Protein AF-A0A1G3ZEF4-F1 (afdb_monomer)

Secondary structure (DSSP, 8-state):
---S---GGGSPPSEEETTEEEEEE-TTT-TT-TT--EEEEEE-TT--PPP---SS---EEEEEEEEEEEEEEETTEEEEEEEEE---S---TTS---PPPEEEEEE-

pLDDT: mean 79.95, std 19.03, range [35.88, 97.38]

Solvent-accessible surface area (backbone atoms only — not comparable to full-atom values): 6881 Å² total; per-residue (Å²): 129,84,76,94,73,76,67,63,92,78,50,83,54,83,40,78,54,100,54,30,38,37,22,75,44,32,44,90,84,37,72,85,32,74,93,34,39,42,35,41,37,37,40,38,82,97,54,81,80,81,90,81,85,63,97,86,51,69,78,48,79,42,73,75,34,27,57,49,80,47,72,48,82,49,94,98,44,80,48,74,47,77,49,77,39,84,72,86,70,74,86,57,95,84,58,76,87,72,82,59,58,26,30,34,38,37,41,57

Nearest PDB structures (foldseek):
  4met-assembly1_A  TM=7.094E-01  e=4.494E-03  Bacillus subtilis subsp. subtilis str. 168
  9gof-assembly1_C  TM=7.543E-01  e=6.906E-03  Synechocystis
  2uyb-assembly1_A  TM=7.014E-01  e=6.203E-03  Bacillus subtilis
  2uy9-assembly1_A  TM=7.306E-01  e=5.878E-03  Bacillus subtilis
  3s0m-assembly1_A  TM=6.473E-01  e=6.203E-03  Bacillus subtilis

Structure (mmCIF, N/CA/C/O backbone):
data_AF-A0A1G3ZEF4-F1
#
_entry.id   AF-A0A1G3ZEF4-F1
#
loop_
_atom_site.group_PDB
_atom_site.id
_atom_site.type_symbol
_atom_site.label_atom_id
_atom_site.label_alt_id
_atom_site.label_comp_id
_atom_site.label_asym_id
_atom_site.label_entity_id
_atom_site.label_seq_id
_atom_site.pdbx_PDB_ins_code
_atom_site.Cartn_x
_atom_site.Cartn_y
_atom_site.Cartn_z
_atom_site.occupancy
_atom_site.B_iso_or_equiv
_atom_site.auth_seq_id
_atom_site.auth_comp_id
_atom_site.auth_asym_id
_atom_site.auth_atom_id
_atom_site.pdbx_PDB_model_num
ATOM 1 N N . MET A 1 1 ? 19.051 -19.864 -7.228 1.00 54.38 1 MET A N 1
ATOM 2 C CA . MET A 1 1 ? 17.613 -19.637 -7.498 1.00 54.38 1 MET A CA 1
ATOM 3 C C . MET A 1 1 ? 17.199 -18.369 -6.763 1.00 54.38 1 MET A C 1
ATOM 5 O O . MET A 1 1 ? 17.608 -18.245 -5.612 1.00 54.38 1 MET A O 1
ATOM 9 N N . PRO A 1 2 ? 16.468 -17.419 -7.376 1.00 66.06 2 PRO A N 1
ATOM 10 C CA . PRO A 1 2 ? 15.883 -16.307 -6.628 1.00 66.06 2 PRO A CA 1
ATOM 11 C C . PRO A 1 2 ? 15.020 -16.871 -5.493 1.00 66.06 2 PRO A C 1
ATOM 13 O O . PRO A 1 2 ? 14.303 -17.848 -5.712 1.00 66.06 2 PRO A O 1
ATOM 16 N N . SER A 1 3 ? 15.112 -16.303 -4.287 1.00 76.94 3 SER A N 1
ATOM 17 C CA . SER A 1 3 ? 14.205 -16.688 -3.199 1.00 76.94 3 SER A CA 1
ATOM 18 C C . SER A 1 3 ? 12.763 -16.480 -3.663 1.00 76.94 3 SER A C 1
ATOM 20 O O . SER A 1 3 ? 12.487 -15.483 -4.317 1.00 76.94 3 SER A O 1
ATOM 22 N N . HIS A 1 4 ? 11.849 -17.395 -3.343 1.00 88.31 4 HIS A N 1
ATOM 23 C CA . HIS A 1 4 ? 10.415 -17.237 -3.625 1.00 88.31 4 HIS A CA 1
ATOM 24 C C . HIS A 1 4 ? 9.673 -16.517 -2.487 1.00 88.31 4 HIS A C 1
ATOM 26 O O . HIS A 1 4 ? 8.479 -16.258 -2.595 1.00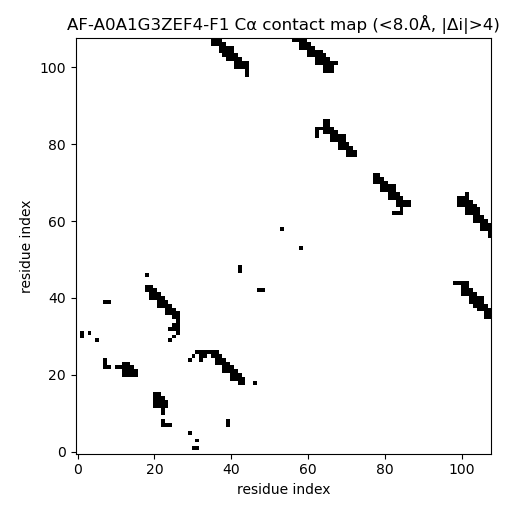 88.31 4 HIS A O 1
ATOM 32 N N . ALA A 1 5 ? 10.381 -16.181 -1.405 1.00 91.31 5 ALA A N 1
ATOM 33 C CA . ALA A 1 5 ? 9.837 -15.508 -0.238 1.00 91.31 5 ALA A CA 1
ATOM 34 C C . ALA A 1 5 ? 10.743 -14.353 0.204 1.00 91.31 5 ALA A C 1
ATOM 36 O O . ALA A 1 5 ? 11.973 -14.476 0.217 1.00 91.31 5 ALA A O 1
ATOM 37 N N . ILE A 1 6 ? 10.117 -13.250 0.613 1.00 91.69 6 ILE A N 1
ATOM 38 C CA . ILE A 1 6 ? 10.764 -12.139 1.314 1.00 91.69 6 ILE A CA 1
ATOM 39 C C . ILE A 1 6 ? 9.942 -11.774 2.552 1.00 91.69 6 ILE A C 1
ATOM 41 O O . ILE A 1 6 ? 8.709 -11.784 2.496 1.00 91.69 6 ILE A O 1
ATOM 45 N N . PRO A 1 7 ? 10.584 -11.438 3.679 1.00 92.06 7 PRO A N 1
ATOM 46 C CA . PRO A 1 7 ? 9.878 -11.082 4.899 1.00 92.06 7 PRO A CA 1
ATOM 47 C C . PRO A 1 7 ? 9.452 -9.605 4.861 1.00 92.06 7 PRO A C 1
ATOM 49 O O . PRO A 1 7 ? 9.931 -8.810 5.663 1.00 92.06 7 PRO A O 1
ATOM 52 N N . LEU A 1 8 ? 8.558 -9.228 3.936 1.00 92.81 8 LEU A N 1
ATOM 53 C CA . LEU A 1 8 ? 8.224 -7.824 3.641 1.00 92.81 8 LEU A CA 1
ATOM 54 C C . LEU A 1 8 ? 7.850 -7.006 4.890 1.00 92.81 8 LEU A C 1
ATOM 56 O O . LEU A 1 8 ? 8.339 -5.897 5.058 1.00 92.81 8 LEU A O 1
ATOM 60 N N . GLY A 1 9 ? 7.057 -7.573 5.804 1.00 90.06 9 GLY A N 1
ATOM 61 C CA . GLY A 1 9 ? 6.663 -6.890 7.044 1.00 90.06 9 GLY A CA 1
ATOM 62 C C . GLY A 1 9 ? 7.716 -6.851 8.155 1.00 90.06 9 GLY A C 1
ATOM 63 O O . GLY A 1 9 ? 7.450 -6.290 9.211 1.00 90.06 9 GLY A O 1
ATOM 64 N N . LYS A 1 10 ? 8.889 -7.459 7.944 1.00 92.25 10 LYS A N 1
ATOM 65 C CA . LYS A 1 10 ? 10.050 -7.385 8.849 1.00 92.25 10 LYS A CA 1
ATOM 66 C C . LYS A 1 10 ? 11.224 -6.623 8.230 1.00 92.25 10 LYS A C 1
ATOM 68 O O . LYS A 1 10 ? 12.271 -6.523 8.857 1.00 92.25 10 LYS A O 1
ATOM 73 N N . MET A 1 11 ? 11.089 -6.166 6.987 1.00 94.56 11 MET A N 1
ATOM 74 C CA . MET A 1 11 ? 12.094 -5.324 6.351 1.00 94.56 11 MET A CA 1
ATOM 75 C C . MET A 1 11 ? 12.025 -3.915 6.935 1.00 94.56 11 MET A C 1
ATOM 77 O O . MET A 1 11 ? 10.940 -3.434 7.269 1.00 94.56 11 MET A O 1
ATOM 81 N N . GLU A 1 12 ? 13.174 -3.245 6.989 1.00 95.69 12 GLU A N 1
ATOM 82 C CA . GLU A 1 12 ? 13.226 -1.824 7.323 1.00 95.69 12 GLU A CA 1
ATOM 83 C C . GLU A 1 12 ? 12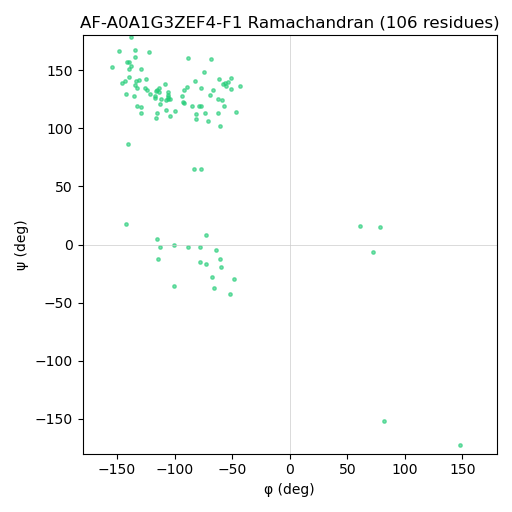.381 -1.021 6.320 1.00 95.69 12 GLU A C 1
ATOM 85 O O . GLU A 1 12 ? 12.593 -1.149 5.104 1.00 95.69 12 GLU A O 1
ATOM 90 N N . PRO A 1 13 ? 11.406 -0.219 6.785 1.00 96.75 13 PRO A N 1
ATOM 91 C CA . PRO A 1 13 ? 10.570 0.560 5.891 1.00 96.75 13 PRO A CA 1
ATOM 92 C C . PRO A 1 13 ? 11.389 1.628 5.180 1.00 96.75 13 PRO A C 1
ATOM 94 O O . PRO A 1 13 ? 12.128 2.392 5.798 1.00 96.75 13 PRO A O 1
ATOM 97 N N . GLN A 1 14 ? 11.211 1.735 3.869 1.00 96.75 14 GLN A N 1
ATOM 98 C CA . GLN A 1 14 ? 11.907 2.751 3.088 1.00 96.75 14 GLN A CA 1
ATOM 99 C C . GLN A 1 14 ? 11.268 4.142 3.231 1.00 96.75 14 GLN A C 1
ATOM 101 O O . GLN A 1 14 ? 11.881 5.145 2.869 1.00 96.75 14 GLN A O 1
ATOM 106 N N . ASN A 1 15 ? 10.039 4.228 3.747 1.00 96.12 15 ASN A N 1
ATOM 107 C CA . ASN A 1 15 ? 9.407 5.491 4.109 1.00 96.12 15 ASN A CA 1
ATOM 108 C C . ASN A 1 15 ? 8.734 5.374 5.482 1.00 96.12 15 ASN A C 1
ATOM 110 O O . ASN A 1 15 ? 7.933 4.466 5.713 1.00 96.12 15 ASN A O 1
ATOM 114 N N . VAL A 1 16 ? 9.062 6.305 6.377 1.00 96.75 16 VAL A N 1
ATOM 115 C CA . VAL A 1 16 ? 8.514 6.395 7.734 1.00 96.75 16 VAL A CA 1
ATOM 116 C C . VAL A 1 16 ? 8.104 7.839 7.995 1.00 96.75 16 VAL A C 1
ATOM 118 O O . VAL A 1 16 ? 8.849 8.771 7.700 1.00 96.75 16 VAL A O 1
ATOM 121 N N . THR A 1 17 ? 6.916 8.016 8.561 1.00 95.69 17 THR A N 1
ATOM 122 C CA . THR A 1 17 ? 6.358 9.300 8.989 1.00 95.69 17 THR A CA 1
ATOM 123 C C . THR A 1 17 ? 5.744 9.141 10.385 1.00 95.69 17 THR A C 1
ATOM 125 O O . THR A 1 17 ? 5.507 8.010 10.815 1.00 95.69 17 THR A O 1
ATOM 128 N N . PRO A 1 18 ? 5.402 10.235 11.087 1.00 95.69 18 PRO A N 1
ATOM 129 C CA . PRO A 1 18 ? 4.635 10.143 12.332 1.00 95.69 18 PRO A CA 1
ATOM 130 C C . PRO A 1 18 ? 3.257 9.472 12.177 1.00 95.69 18 PRO A C 1
ATOM 132 O O . PRO A 1 18 ? 2.687 9.028 13.167 1.00 95.69 18 PRO A O 1
ATOM 135 N N . TYR A 1 19 ? 2.726 9.399 10.952 1.00 95.44 19 TYR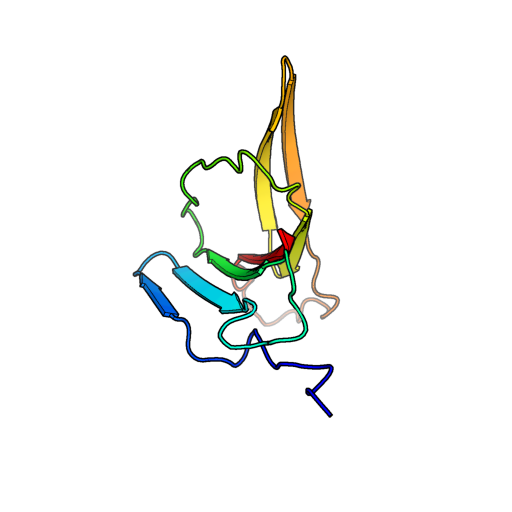 A N 1
ATOM 136 C CA . TYR A 1 19 ? 1.381 8.897 10.644 1.00 95.44 19 TYR A CA 1
ATOM 137 C C . TYR A 1 19 ? 1.370 7.457 10.115 1.00 95.44 19 TYR A C 1
ATOM 139 O O . TYR A 1 19 ? 0.306 6.912 9.811 1.00 95.44 19 TYR A O 1
ATOM 147 N N . GLY A 1 20 ? 2.544 6.836 9.978 1.00 94.69 20 GLY A N 1
ATOM 148 C CA . GLY A 1 20 ? 2.665 5.479 9.468 1.00 94.69 20 GLY A CA 1
ATOM 149 C C . GLY A 1 20 ? 3.948 5.225 8.690 1.00 94.69 20 GLY A C 1
ATOM 150 O O . GLY A 1 20 ? 4.848 6.066 8.617 1.00 94.69 20 GLY A O 1
ATOM 151 N N . SER A 1 21 ? 4.021 4.050 8.076 1.00 96.12 21 SER A N 1
ATOM 152 C CA . SER A 1 21 ? 5.179 3.611 7.302 1.00 96.12 21 SER A CA 1
ATOM 153 C C . SER A 1 21 ? 4.775 2.850 6.046 1.00 96.12 21 SER A C 1
ATOM 155 O O . SER A 1 21 ? 3.679 2.291 5.935 1.00 96.12 21 SER A O 1
ATOM 157 N N . ARG A 1 22 ? 5.685 2.838 5.072 1.00 95.50 22 ARG A N 1
ATOM 158 C CA . ARG A 1 22 ? 5.537 2.106 3.820 1.00 95.50 22 ARG A CA 1
ATOM 159 C C . ARG A 1 22 ? 6.816 1.339 3.531 1.00 95.50 22 ARG A C 1
ATOM 161 O O . ARG A 1 22 ? 7.873 1.934 3.316 1.00 95.50 22 ARG A O 1
ATOM 168 N N . THR A 1 23 ? 6.672 0.026 3.461 1.00 97.38 23 THR A N 1
ATOM 169 C CA . THR A 1 23 ? 7.711 -0.901 3.026 1.00 97.38 23 THR A CA 1
ATOM 170 C C . THR A 1 23 ? 7.337 -1.445 1.656 1.00 97.38 23 THR A C 1
ATOM 172 O O . THR A 1 23 ? 6.169 -1.751 1.421 1.00 97.38 23 THR A O 1
ATOM 175 N N . TRP A 1 24 ? 8.279 -1.566 0.725 1.00 96.69 24 TRP A N 1
ATOM 176 C CA . TRP A 1 24 ? 7.979 -2.076 -0.614 1.00 96.69 24 TRP A CA 1
ATOM 177 C C . TRP A 1 24 ? 9.006 -3.053 -1.166 1.00 96.69 24 TRP A C 1
ATOM 179 O O . TRP A 1 24 ? 10.201 -3.011 -0.852 1.00 96.69 24 TRP A O 1
ATOM 189 N N . ALA A 1 25 ? 8.515 -3.906 -2.058 1.00 96.31 25 ALA A N 1
ATOM 190 C CA . ALA A 1 25 ? 9.311 -4.772 -2.897 1.00 96.31 25 ALA A CA 1
ATOM 191 C C . ALA A 1 25 ? 8.955 -4.578 -4.370 1.00 96.31 25 ALA A C 1
ATOM 193 O O . ALA A 1 25 ? 7.789 -4.524 -4.754 1.00 96.31 25 ALA A O 1
ATOM 194 N N . THR A 1 26 ? 9.987 -4.483 -5.195 1.00 95.31 26 THR A N 1
ATOM 195 C CA . THR A 1 26 ? 9.906 -4.366 -6.654 1.00 95.31 26 THR A CA 1
ATOM 196 C C . THR A 1 26 ? 10.976 -5.261 -7.269 1.00 95.31 26 THR A C 1
ATOM 198 O O . THR A 1 26 ? 11.796 -5.836 -6.554 1.00 95.31 26 THR A O 1
ATOM 201 N N . LYS A 1 27 ? 11.059 -5.333 -8.601 1.00 94.94 27 LYS A N 1
ATOM 202 C CA . LYS A 1 27 ? 12.150 -6.039 -9.297 1.00 94.94 27 LYS A CA 1
ATOM 203 C C . LYS A 1 27 ? 13.557 -5.682 -8.779 1.00 94.94 27 LYS A C 1
ATOM 205 O O . LYS A 1 27 ? 14.448 -6.523 -8.854 1.00 94.94 27 LYS A O 1
ATOM 210 N N . ALA A 1 28 ? 13.762 -4.461 -8.271 1.00 93.81 28 ALA A N 1
ATOM 211 C CA . ALA A 1 28 ? 15.065 -3.983 -7.810 1.00 93.81 28 ALA A CA 1
ATOM 212 C C . ALA A 1 28 ? 15.589 -4.735 -6.573 1.00 93.81 28 ALA A C 1
ATOM 214 O O . ALA A 1 28 ? 16.784 -4.994 -6.486 1.00 93.81 28 ALA A O 1
ATOM 215 N N . ASN A 1 29 ? 14.709 -5.102 -5.637 1.00 93.12 29 ASN A N 1
ATOM 216 C CA . ASN A 1 29 ? 15.078 -5.824 -4.411 1.00 93.12 29 ASN A CA 1
ATOM 217 C C . ASN A 1 29 ? 14.488 -7.243 -4.342 1.00 93.12 29 ASN A C 1
ATOM 219 O O . ASN A 1 29 ? 14.933 -8.054 -3.534 1.00 93.12 29 ASN A O 1
ATOM 223 N N . PHE A 1 30 ? 13.532 -7.566 -5.215 1.00 95.50 30 PHE A N 1
ATOM 224 C CA . PHE A 1 30 ? 12.934 -8.885 -5.341 1.00 95.50 30 PHE A CA 1
ATOM 225 C C . PHE A 1 30 ? 12.690 -9.236 -6.823 1.00 95.50 30 PHE A C 1
ATOM 227 O O . PHE A 1 30 ? 11.601 -9.010 -7.356 1.00 95.50 30 PHE A O 1
ATOM 234 N N . PRO A 1 31 ? 13.697 -9.806 -7.521 1.00 93.44 31 PRO A N 1
ATOM 235 C CA . PRO A 1 31 ? 13.683 -9.975 -8.982 1.00 93.44 31 PRO A CA 1
ATOM 236 C C . PRO A 1 31 ? 12.548 -10.829 -9.571 1.00 93.44 31 PRO A C 1
ATOM 238 O O . PRO A 1 31 ? 12.361 -10.821 -10.790 1.00 93.44 31 PRO A O 1
ATOM 241 N N . ILE A 1 32 ? 11.806 -11.569 -8.738 1.00 94.50 32 ILE A N 1
ATOM 242 C CA . ILE A 1 32 ? 10.611 -12.321 -9.151 1.00 94.50 32 ILE A CA 1
ATOM 243 C C . ILE A 1 32 ? 9.464 -11.378 -9.549 1.00 94.50 32 ILE A C 1
ATOM 245 O O . ILE A 1 32 ? 8.676 -11.728 -10.424 1.00 94.50 32 ILE A O 1
ATOM 249 N N . LEU A 1 33 ? 9.402 -10.165 -8.988 1.00 93.50 33 LEU A N 1
ATOM 250 C CA . LEU A 1 33 ? 8.363 -9.169 -9.276 1.00 93.50 33 LEU A CA 1
ATOM 251 C C . LEU A 1 33 ? 8.601 -8.456 -10.617 1.00 93.50 33 LEU A C 1
ATOM 253 O O . LEU A 1 33 ? 8.885 -7.259 -10.683 1.00 93.50 33 LEU A O 1
ATOM 257 N N . LYS A 1 34 ? 8.523 -9.198 -11.722 1.00 92.75 34 LYS A N 1
ATOM 258 C CA . LYS A 1 34 ? 8.608 -8.639 -13.076 1.00 92.75 34 LYS A CA 1
ATOM 259 C C . LYS A 1 34 ? 7.247 -8.070 -13.477 1.00 92.75 34 LYS A C 1
ATOM 261 O O . LYS A 1 34 ? 6.332 -8.834 -13.749 1.00 92.75 34 LYS A O 1
ATOM 266 N N . GLY A 1 35 ? 7.145 -6.742 -13.533 1.00 91.81 35 GLY A N 1
ATOM 267 C CA . GLY A 1 35 ? 5.898 -6.052 -13.885 1.00 91.81 35 GLY A CA 1
ATOM 268 C C . GLY A 1 35 ? 4.882 -5.971 -12.743 1.00 91.81 35 GLY A C 1
ATOM 269 O O . GLY A 1 35 ? 3.730 -5.679 -13.012 1.00 91.81 35 GLY A O 1
ATOM 270 N N . MET A 1 36 ? 5.313 -6.229 -11.504 1.00 93.81 36 MET A N 1
ATOM 271 C CA . MET A 1 36 ? 4.496 -6.105 -10.294 1.00 93.81 36 MET A CA 1
ATOM 272 C C . MET A 1 36 ? 5.273 -5.372 -9.198 1.00 93.81 36 MET A C 1
ATOM 274 O O . MET A 1 36 ? 6.511 -5.326 -9.217 1.00 93.81 36 MET A O 1
ATOM 278 N N . ALA A 1 37 ? 4.557 -4.849 -8.210 1.00 94.31 37 ALA A N 1
ATOM 279 C CA . ALA A 1 37 ? 5.115 -4.294 -6.988 1.00 94.31 37 ALA A CA 1
ATOM 280 C C . ALA A 1 37 ? 4.266 -4.683 -5.773 1.00 94.31 37 ALA A C 1
ATOM 282 O O . ALA A 1 37 ? 3.043 -4.739 -5.826 1.00 94.31 37 ALA A O 1
ATOM 283 N N . LEU A 1 38 ? 4.930 -4.927 -4.648 1.00 95.19 38 LEU A N 1
ATOM 284 C CA . LEU A 1 38 ? 4.285 -5.211 -3.373 1.00 95.19 38 LEU A CA 1
ATOM 285 C C . LEU A 1 38 ? 4.563 -4.080 -2.397 1.00 95.19 38 LEU A C 1
ATOM 287 O O . LEU A 1 38 ? 5.709 -3.669 -2.225 1.00 95.19 38 LEU A O 1
ATOM 291 N N . TYR A 1 39 ? 3.526 -3.636 -1.701 1.00 95.06 39 TYR A N 1
ATOM 292 C CA . TYR A 1 39 ? 3.621 -2.645 -0.641 1.00 95.06 39 TYR A CA 1
ATOM 293 C C . TYR A 1 39 ? 3.034 -3.214 0.642 1.00 95.06 39 TYR A C 1
ATOM 295 O O . TYR A 1 39 ? 1.933 -3.753 0.639 1.00 95.06 39 TYR A O 1
ATOM 303 N N . HIS A 1 40 ? 3.749 -3.055 1.749 1.00 95.81 40 HIS A N 1
ATOM 304 C CA . HIS A 1 40 ? 3.234 -3.212 3.100 1.00 95.81 40 HIS A CA 1
ATOM 305 C C . HIS A 1 40 ? 3.114 -1.824 3.723 1.00 95.81 40 HIS A C 1
ATOM 307 O O . HIS A 1 40 ? 4.089 -1.088 3.852 1.00 95.81 40 HIS A O 1
ATOM 313 N N . LEU A 1 41 ? 1.884 -1.440 4.024 1.00 95.12 41 LEU A N 1
ATOM 314 C CA . LEU A 1 41 ? 1.500 -0.129 4.508 1.00 95.12 41 LEU A CA 1
ATOM 315 C C . LEU A 1 41 ? 0.986 -0.261 5.938 1.00 95.12 41 LEU A C 1
ATOM 317 O O . LEU A 1 41 ? 0.122 -1.092 6.222 1.00 95.12 41 LEU A O 1
ATOM 321 N N . VAL A 1 42 ? 1.482 0.592 6.821 1.00 94.94 42 VAL A N 1
ATOM 322 C CA . VAL A 1 42 ? 0.956 0.770 8.173 1.00 94.94 42 VAL A CA 1
ATOM 323 C C . VAL A 1 42 ? 0.458 2.199 8.274 1.00 94.94 42 VAL A C 1
ATOM 325 O O . VAL A 1 42 ? 1.206 3.126 7.974 1.00 94.94 42 VAL A O 1
ATOM 328 N N . ILE A 1 43 ? -0.801 2.369 8.669 1.00 94.12 43 ILE A N 1
ATOM 329 C CA . ILE A 1 43 ? -1.411 3.680 8.903 1.00 94.12 43 ILE A CA 1
ATOM 330 C C . ILE A 1 43 ? -1.784 3.747 10.383 1.00 94.12 43 ILE A C 1
ATOM 332 O O . ILE A 1 43 ? -2.437 2.835 10.903 1.00 94.12 43 ILE A O 1
ATOM 336 N N . GLU A 1 44 ? -1.346 4.808 11.059 1.00 94.38 44 GLU A N 1
ATOM 337 C CA . GLU A 1 44 ? -1.745 5.075 12.440 1.00 94.38 44 GLU A CA 1
ATOM 338 C C . GLU A 1 44 ? -3.228 5.457 12.516 1.00 94.38 44 GLU A C 1
ATOM 340 O O . GLU A 1 44 ? -3.861 5.867 11.541 1.00 94.38 44 GLU A O 1
ATOM 345 N N . GLU A 1 45 ? -3.811 5.312 13.698 1.00 89.31 45 GLU A N 1
ATOM 346 C CA . GLU A 1 45 ? -5.222 5.609 13.895 1.00 89.31 45 GLU A CA 1
ATOM 347 C C . GLU A 1 45 ? -5.559 7.080 13.599 1.00 89.31 45 GLU A C 1
ATOM 349 O O . GLU A 1 45 ? -4.781 7.989 13.884 1.00 89.31 45 GLU A O 1
ATOM 354 N N . GLY A 1 46 ? -6.729 7.317 12.997 1.00 91.31 46 GLY A N 1
ATOM 355 C CA . GLY A 1 46 ? -7.197 8.659 12.635 1.00 91.31 46 GLY A CA 1
ATOM 356 C C . GLY A 1 46 ? -6.459 9.285 11.448 1.00 91.31 46 GLY A C 1
ATOM 357 O O . GLY A 1 46 ? -6.874 10.334 10.962 1.00 91.31 46 GLY A O 1
ATOM 358 N N . CYS A 1 47 ? -5.406 8.637 10.948 1.00 94.31 47 CYS A N 1
ATOM 359 C CA . CYS A 1 47 ? -4.664 9.082 9.779 1.00 94.31 47 CYS A CA 1
ATOM 360 C C . CYS A 1 47 ? -5.282 8.520 8.491 1.00 94.31 47 CYS A C 1
ATOM 362 O O . CYS A 1 47 ? -6.014 7.528 8.495 1.00 94.31 47 CYS A O 1
ATOM 364 N N . PHE A 1 48 ? -4.969 9.153 7.363 1.00 91.31 48 PHE A N 1
ATOM 365 C CA . PHE A 1 48 ? -5.405 8.710 6.042 1.00 91.31 48 PHE A CA 1
ATOM 366 C C . PHE A 1 48 ? -4.210 8.629 5.093 1.00 91.31 48 PHE A C 1
ATOM 368 O O . PHE A 1 48 ? -3.235 9.366 5.237 1.00 91.31 48 PHE A O 1
ATOM 375 N N . ARG A 1 49 ? -4.289 7.731 4.109 1.00 91.00 49 ARG A N 1
ATOM 376 C CA . ARG A 1 49 ? -3.356 7.717 2.980 1.00 91.00 49 ARG A CA 1
ATOM 377 C C . ARG A 1 49 ? -3.906 8.611 1.877 1.00 91.00 49 ARG A C 1
ATOM 379 O O . ARG A 1 49 ? -5.086 8.518 1.545 1.00 91.00 49 ARG A O 1
ATOM 386 N N . GLU A 1 50 ? -3.039 9.435 1.302 1.00 90.00 50 GLU A N 1
ATOM 387 C CA . GLU A 1 50 ? -3.382 10.292 0.170 1.00 90.00 50 GLU A CA 1
ATOM 388 C C . GLU A 1 50 ? -4.001 9.495 -1.002 1.00 90.00 50 GLU A C 1
ATOM 390 O O . GLU A 1 50 ? -3.552 8.377 -1.306 1.00 90.00 50 GLU A O 1
ATOM 395 N N . PRO A 1 51 ? -5.041 10.038 -1.667 1.00 91.25 51 PRO A N 1
ATOM 396 C CA . PRO A 1 51 ? -5.560 9.461 -2.900 1.00 91.25 51 PRO A CA 1
ATOM 397 C C . PRO A 1 51 ? -4.465 9.379 -3.963 1.00 91.25 51 PRO A C 1
ATOM 399 O O . PRO A 1 51 ? -3.688 10.312 -4.140 1.00 91.25 51 PRO A O 1
ATOM 402 N N . HIS A 1 52 ? -4.422 8.268 -4.688 1.00 91.19 52 HIS A N 1
ATOM 403 C CA . HIS A 1 52 ? -3.470 8.048 -5.773 1.00 91.19 52 HIS A CA 1
ATOM 404 C C . HIS A 1 52 ? -4.105 7.164 -6.849 1.00 91.19 52 HIS A C 1
ATOM 406 O O . HIS A 1 52 ? -5.167 6.578 -6.637 1.00 91.19 52 HIS A O 1
ATOM 412 N N . TRP A 1 53 ? -3.473 7.111 -8.019 1.00 91.00 53 TRP A N 1
ATOM 413 C CA . TRP A 1 53 ? -3.944 6.354 -9.175 1.00 91.00 53 TRP A CA 1
ATOM 414 C C . TRP A 1 53 ? -2.779 5.665 -9.878 1.00 91.00 53 TRP A C 1
ATOM 416 O O . TRP A 1 53 ? -1.655 6.172 -9.900 1.00 91.00 53 TRP A O 1
ATOM 426 N N . HIS A 1 54 ? -3.074 4.531 -10.508 1.00 89.81 54 HIS A N 1
ATOM 427 C CA . HIS A 1 54 ? -2.126 3.775 -11.311 1.00 89.81 54 HIS A CA 1
ATOM 428 C C . HIS A 1 54 ? -2.591 3.763 -12.770 1.00 89.81 54 HIS A C 1
ATOM 430 O O . HIS A 1 54 ? -3.637 3.192 -13.068 1.00 89.81 54 HIS A O 1
ATOM 436 N N . PRO A 1 55 ? -1.858 4.404 -13.699 1.00 88.56 55 PRO A N 1
ATOM 437 C CA . PRO A 1 55 ? -2.284 4.486 -15.097 1.00 88.56 55 PRO A CA 1
ATOM 438 C C . PRO A 1 55 ? -2.139 3.156 -15.853 1.00 88.56 55 PRO A C 1
ATOM 440 O O . PRO A 1 55 ? -2.697 3.007 -16.934 1.00 88.56 55 PRO A O 1
ATOM 443 N N . ASN A 1 56 ? -1.355 2.216 -15.323 1.00 89.19 56 ASN A N 1
ATOM 444 C CA . ASN A 1 56 ? -0.935 0.997 -16.012 1.00 89.19 56 ASN A CA 1
ATOM 445 C C . ASN A 1 56 ? -0.888 -0.244 -15.103 1.00 89.19 56 ASN A C 1
ATOM 447 O O . ASN A 1 56 ? -0.213 -1.209 -15.454 1.00 89.19 56 ASN A O 1
ATOM 451 N N . ALA A 1 57 ? -1.550 -0.210 -13.946 1.00 89.38 57 ALA A N 1
ATOM 452 C CA . ALA A 1 57 ? -1.586 -1.332 -13.015 1.00 89.38 57 ALA A CA 1
ATOM 453 C C . ALA A 1 57 ? -2.957 -1.436 -12.345 1.00 89.38 57 ALA A C 1
ATOM 455 O O . ALA A 1 57 ? -3.553 -0.419 -11.979 1.00 89.38 57 ALA A O 1
ATOM 456 N N . ASP A 1 58 ? -3.424 -2.668 -12.177 1.00 90.38 58 ASP A N 1
ATOM 457 C CA . ASP A 1 58 ? -4.564 -2.977 -11.323 1.00 90.38 58 ASP A CA 1
ATOM 458 C C . ASP A 1 58 ? -4.078 -3.082 -9.875 1.00 90.38 58 ASP A C 1
ATOM 460 O O . ASP A 1 58 ? -3.019 -3.644 -9.613 1.00 90.38 58 ASP A O 1
ATOM 464 N N . GLU A 1 59 ? -4.852 -2.573 -8.917 1.00 89.75 59 GLU A N 1
ATOM 465 C CA . GLU A 1 59 ? -4.482 -2.629 -7.500 1.00 89.75 59 GLU A CA 1
ATOM 466 C C . GLU A 1 59 ? -5.334 -3.644 -6.735 1.00 89.75 59 GLU A C 1
ATOM 468 O O . GLU A 1 59 ? -6.563 -3.548 -6.674 1.00 89.75 59 GLU A O 1
ATOM 473 N N . LEU A 1 60 ? -4.666 -4.594 -6.080 1.00 90.50 60 LEU A N 1
ATOM 474 C CA . LEU A 1 60 ? -5.262 -5.491 -5.099 1.00 90.50 60 LEU A CA 1
ATOM 475 C C . LEU A 1 60 ? -4.862 -5.058 -3.687 1.00 90.50 60 LEU A C 1
ATOM 477 O O . LEU A 1 60 ? -3.726 -5.254 -3.263 1.00 90.50 60 LEU A O 1
ATOM 481 N N . ALA A 1 61 ? -5.832 -4.546 -2.934 1.00 90.19 61 ALA A N 1
ATOM 482 C CA . ALA A 1 61 ? -5.697 -4.203 -1.523 1.00 90.19 61 ALA A CA 1
ATOM 483 C C . ALA A 1 61 ? -6.136 -5.358 -0.609 1.00 90.19 61 ALA A C 1
ATOM 485 O O . ALA A 1 61 ? -7.268 -5.837 -0.704 1.00 90.19 61 ALA A O 1
ATOM 486 N N . TYR A 1 62 ? -5.288 -5.748 0.339 1.00 88.56 62 TYR A N 1
ATOM 487 C CA . TYR A 1 62 ? -5.590 -6.727 1.380 1.00 88.56 62 TYR A CA 1
ATOM 488 C C . TYR A 1 62 ? -5.234 -6.161 2.755 1.00 88.56 62 TYR A C 1
ATOM 490 O O . TYR A 1 62 ? -4.081 -5.837 3.029 1.00 88.56 62 TYR A O 1
ATOM 498 N N . CYS A 1 63 ? -6.213 -6.019 3.644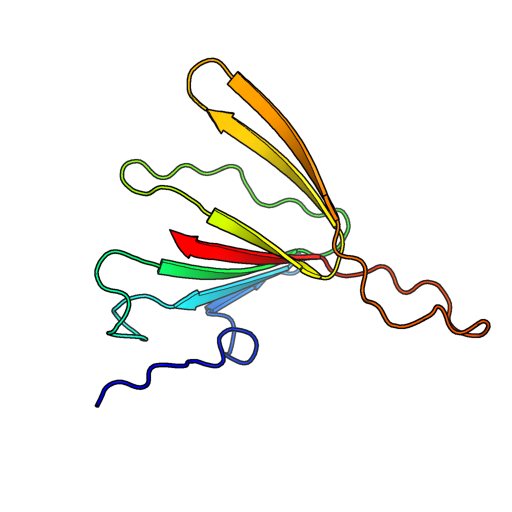 1.00 89.25 63 CYS A N 1
ATOM 499 C CA . CYS A 1 63 ? -5.932 -5.640 5.027 1.00 89.25 63 CYS A CA 1
ATOM 500 C C . CYS A 1 63 ? -5.390 -6.872 5.773 1.00 89.25 63 CYS A C 1
ATOM 502 O O . CYS A 1 63 ? -5.868 -7.974 5.580 1.00 89.25 63 CYS A O 1
ATOM 504 N N . ILE A 1 64 ? -4.328 -6.733 6.558 1.00 90.00 64 ILE A N 1
ATOM 505 C CA . ILE A 1 64 ? -3.738 -7.853 7.311 1.00 90.00 64 ILE A CA 1
ATOM 506 C C . ILE A 1 64 ? -4.198 -7.805 8.769 1.00 90.00 64 ILE A C 1
ATOM 508 O O . ILE A 1 64 ? -4.408 -8.840 9.398 1.00 90.00 64 ILE A O 1
ATOM 512 N N . ALA A 1 65 ? -4.351 -6.597 9.310 1.00 88.38 65 ALA A N 1
ATOM 513 C CA . ALA A 1 65 ? -4.769 -6.356 10.683 1.00 88.38 65 ALA A CA 1
ATOM 514 C C . ALA A 1 65 ? -5.451 -4.989 10.806 1.00 88.38 65 ALA A C 1
ATOM 516 O O . ALA A 1 65 ? -5.134 -4.065 10.052 1.00 88.38 65 ALA A O 1
ATOM 517 N N . GLY A 1 66 ? -6.344 -4.859 11.789 1.00 88.69 66 GLY A N 1
ATOM 518 C CA . GLY A 1 66 ? -7.056 -3.621 12.090 1.00 88.69 66 GLY A CA 1
ATOM 519 C C . GLY A 1 66 ? -8.264 -3.384 11.187 1.00 88.69 66 GLY A C 1
ATOM 520 O O . GLY A 1 66 ? -8.918 -4.315 10.710 1.00 88.69 66 GLY A O 1
ATOM 521 N N . SER A 1 67 ? -8.599 -2.111 10.987 1.00 87.94 67 SER A N 1
ATOM 522 C CA . SER A 1 67 ? -9.735 -1.707 10.161 1.00 87.94 67 SER A CA 1
ATOM 523 C C . SER A 1 67 ? -9.467 -0.411 9.416 1.00 87.94 67 SER A C 1
ATOM 525 O O . SER A 1 67 ? -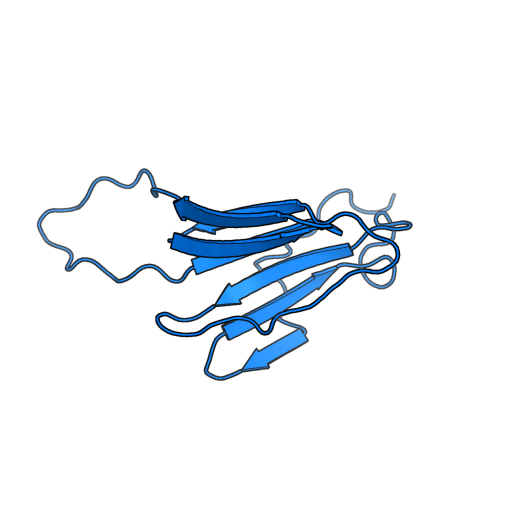8.957 0.544 9.997 1.00 87.94 67 SER A O 1
ATOM 527 N N . ALA A 1 68 ? -9.868 -0.324 8.151 1.00 88.56 68 ALA A N 1
ATOM 528 C CA . ALA A 1 68 ? -9.944 0.977 7.495 1.00 88.56 68 ALA A CA 1
ATOM 529 C C . ALA A 1 68 ? -11.175 1.110 6.616 1.00 88.56 68 ALA A C 1
ATOM 531 O O . ALA A 1 68 ? -11.764 0.135 6.139 1.00 88.56 68 ALA A O 1
ATOM 532 N N . LEU A 1 69 ? -11.548 2.364 6.402 1.00 90.50 69 LEU A N 1
ATOM 533 C CA . LEU A 1 69 ? -12.474 2.748 5.360 1.00 90.50 69 LEU A CA 1
ATOM 534 C C . LEU A 1 69 ? -11.679 2.931 4.066 1.00 90.50 69 LEU A C 1
ATOM 536 O O . LEU A 1 69 ? -10.785 3.769 4.004 1.00 90.50 69 LEU A O 1
ATOM 540 N N . VAL A 1 70 ? -12.009 2.144 3.047 1.00 90.38 70 VAL A N 1
ATOM 541 C CA . VAL A 1 70 ? -11.380 2.229 1.728 1.00 90.38 70 VAL A CA 1
ATOM 542 C C . VAL A 1 70 ? -12.413 2.749 0.743 1.00 90.38 70 VAL A C 1
ATOM 544 O O . VAL A 1 70 ? -13.491 2.167 0.603 1.00 90.38 70 VAL A O 1
ATOM 547 N N . THR A 1 71 ? -12.074 3.831 0.049 1.00 89.19 71 THR A N 1
ATOM 548 C CA . THR A 1 71 ? -12.893 4.398 -1.024 1.00 89.19 71 THR A CA 1
ATOM 549 C C . THR A 1 71 ? -12.161 4.222 -2.340 1.00 89.19 71 THR A C 1
ATOM 551 O O . THR A 1 71 ? -11.054 4.721 -2.502 1.00 89.19 71 THR A O 1
ATOM 554 N N . ILE A 1 72 ? -12.792 3.518 -3.277 1.00 89.12 72 ILE A N 1
ATOM 555 C CA . ILE A 1 72 ? -12.268 3.309 -4.625 1.00 89.12 72 ILE A CA 1
ATOM 556 C C . ILE A 1 72 ? -13.065 4.190 -5.579 1.00 89.12 72 ILE A C 1
ATOM 558 O O . ILE A 1 72 ? -14.299 4.112 -5.631 1.00 89.12 72 ILE A O 1
ATOM 562 N N . PHE A 1 73 ? -12.343 5.017 -6.328 1.00 87.69 73 PHE A N 1
ATOM 563 C CA . PHE A 1 73 ? -12.875 5.771 -7.450 1.00 87.69 73 PHE A CA 1
ATOM 564 C C . PHE A 1 73 ? -12.512 5.038 -8.741 1.00 87.69 73 PHE A C 1
ATOM 566 O O . PHE A 1 73 ? -11.339 4.907 -9.076 1.00 87.69 73 PHE A O 1
ATOM 573 N N . ALA A 1 74 ? -13.519 4.540 -9.448 1.00 80.44 74 ALA A N 1
ATOM 574 C CA . ALA A 1 74 ? -13.378 3.930 -10.764 1.00 80.44 74 ALA A CA 1
ATOM 575 C C . ALA A 1 74 ? -14.259 4.686 -11.764 1.00 80.44 74 ALA A C 1
ATOM 577 O O . ALA A 1 74 ? -15.141 5.447 -11.360 1.00 80.44 74 ALA A O 1
ATOM 578 N N . ASN A 1 75 ? -14.048 4.475 -13.066 1.00 77.69 75 ASN A N 1
ATOM 579 C CA . ASN A 1 75 ? -14.819 5.149 -14.114 1.00 77.69 75 ASN A CA 1
ATOM 580 C C . ASN A 1 75 ? -16.330 5.113 -13.815 1.00 77.69 75 ASN A C 1
ATOM 582 O O . ASN A 1 75 ? -16.952 4.048 -13.792 1.00 77.69 75 ASN A O 1
ATOM 586 N N . LEU A 1 76 ? -16.892 6.303 -13.564 1.00 69.00 76 LEU A N 1
ATOM 587 C CA . LEU A 1 76 ? -18.304 6.565 -13.249 1.00 69.00 76 LEU A CA 1
ATOM 588 C C . LEU A 1 76 ? -18.848 5.898 -11.967 1.00 69.00 76 LEU A C 1
ATOM 590 O O . LEU A 1 76 ? -20.064 5.825 -11.789 1.00 69.00 76 LEU A O 1
ATOM 594 N N . ARG A 1 77 ? -17.994 5.403 -11.059 1.00 68.88 77 ARG A N 1
ATOM 595 C CA . ARG A 1 77 ? -18.423 4.756 -9.808 1.00 68.88 77 ARG A CA 1
ATOM 596 C C . ARG A 1 77 ? -17.507 5.102 -8.641 1.00 68.88 77 ARG A C 1
ATOM 598 O O . ARG A 1 77 ? -16.303 4.876 -8.687 1.00 68.88 77 ARG A O 1
ATOM 605 N N . VAL A 1 78 ? -18.114 5.536 -7.540 1.00 74.25 78 VAL A N 1
ATOM 606 C CA . VAL A 1 78 ? -17.456 5.612 -6.230 1.00 74.25 78 VAL A CA 1
ATOM 607 C C . VAL A 1 78 ? -17.983 4.478 -5.371 1.00 74.25 78 VAL A C 1
ATOM 609 O O . VAL A 1 78 ? -19.196 4.328 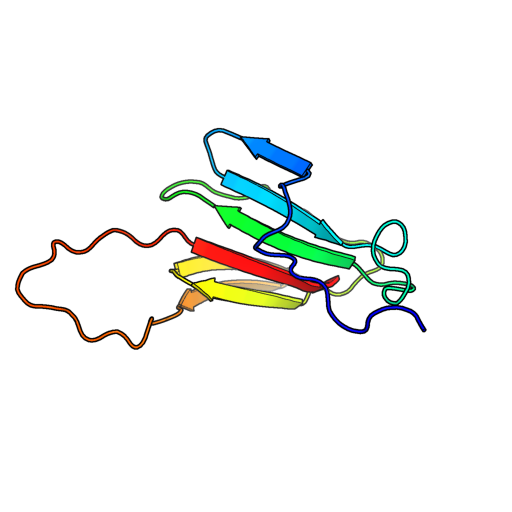-5.217 1.00 74.25 78 VAL A O 1
ATOM 612 N N . ARG A 1 79 ? -17.088 3.668 -4.804 1.00 76.50 79 ARG A N 1
ATOM 613 C CA . ARG A 1 79 ? -17.469 2.619 -3.857 1.00 76.50 79 ARG A CA 1
ATOM 614 C C . ARG A 1 79 ? -16.618 2.716 -2.603 1.00 76.50 79 ARG A C 1
ATOM 616 O O . ARG A 1 79 ? -15.423 2.444 -2.644 1.00 76.50 79 ARG A O 1
ATOM 623 N N . ALA A 1 80 ? -17.254 3.056 -1.488 1.00 78.19 80 ALA A N 1
ATOM 624 C CA . ALA A 1 80 ? -16.650 2.948 -0.169 1.00 78.19 80 ALA A CA 1
ATOM 625 C C . ALA A 1 80 ? -16.986 1.581 0.438 1.00 78.19 80 ALA A C 1
ATOM 627 O O . ALA A 1 80 ? -18.138 1.139 0.408 1.00 78.19 80 ALA A O 1
ATOM 628 N N . ARG A 1 81 ? -15.987 0.893 0.987 1.00 77.69 81 ARG A N 1
ATOM 629 C CA . ARG A 1 81 ? -16.172 -0.312 1.797 1.00 77.69 81 ARG A CA 1
ATOM 630 C C . ARG A 1 81 ? -15.300 -0.225 3.041 1.00 77.69 81 ARG A C 1
ATOM 632 O O . ARG A 1 81 ? -14.133 0.151 2.973 1.00 77.69 81 ARG A O 1
ATOM 639 N N . ARG A 1 82 ? -15.860 -0.617 4.183 1.00 77.19 82 ARG A N 1
ATOM 640 C CA . ARG A 1 82 ? -15.069 -0.851 5.389 1.00 77.19 82 ARG A CA 1
ATOM 641 C C . ARG A 1 82 ? -14.401 -2.216 5.257 1.00 77.19 82 ARG A C 1
ATOM 643 O O . ARG A 1 82 ? -15.095 -3.220 5.118 1.00 77.19 82 ARG A O 1
ATOM 650 N N . CYS A 1 83 ? -13.075 -2.244 5.263 1.00 74.00 83 CYS A N 1
ATOM 651 C CA . CYS A 1 83 ? -12.303 -3.476 5.339 1.00 74.00 83 CYS A CA 1
ATOM 652 C C . CYS A 1 83 ? -12.001 -3.742 6.819 1.00 74.00 83 CYS A C 1
ATOM 654 O O . CYS A 1 83 ? -11.469 -2.868 7.508 1.00 74.00 83 CYS A O 1
ATOM 656 N N . LEU A 1 84 ? -12.407 -4.909 7.319 1.00 66.06 84 LEU A N 1
ATOM 657 C CA . LEU A 1 84 ? -12.255 -5.315 8.716 1.00 66.06 84 LEU A CA 1
ATOM 658 C C . LEU A 1 84 ? -11.447 -6.607 8.775 1.00 66.06 84 LEU A C 1
ATOM 660 O O . LEU A 1 84 ? -11.814 -7.576 8.113 1.00 66.06 84 LEU A O 1
ATOM 664 N N . PHE A 1 85 ? -10.406 -6.632 9.606 1.00 57.72 85 PHE A N 1
ATOM 665 C CA . PHE A 1 85 ? -9.706 -7.853 9.991 1.00 57.72 85 PHE A CA 1
ATOM 666 C C . PHE A 1 85 ? -9.862 -8.081 11.488 1.00 57.72 85 PHE A C 1
ATOM 668 O O . PHE A 1 85 ? -9.278 -7.377 12.310 1.00 57.72 85 PHE A O 1
ATOM 675 N N . TYR A 1 86 ? -10.651 -9.092 11.847 1.00 43.41 86 TYR A N 1
ATOM 676 C CA . TY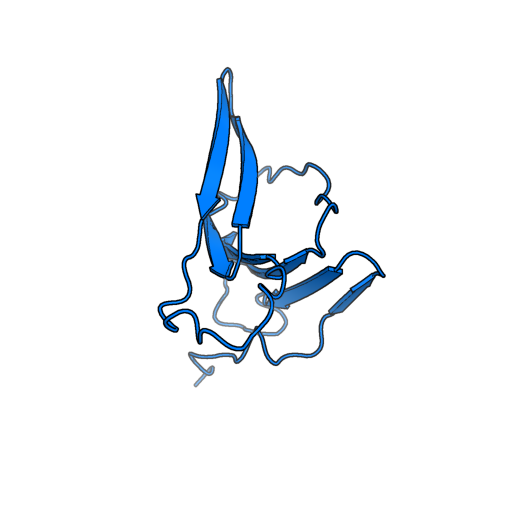R A 1 86 ? -10.729 -9.565 13.223 1.00 43.41 86 TYR A CA 1
ATOM 677 C C . TYR A 1 86 ? -9.548 -10.500 13.495 1.00 43.41 86 TYR A C 1
ATOM 679 O O . TYR A 1 86 ? -9.473 -11.596 12.944 1.00 43.41 86 TYR A O 1
ATOM 687 N N . SER A 1 87 ? -8.623 -10.071 14.357 1.00 43.09 87 SER A N 1
ATOM 688 C CA . SER A 1 87 ? -7.661 -10.990 14.977 1.00 43.09 87 SER A CA 1
ATOM 689 C C . SER A 1 87 ? -8.441 -12.000 15.820 1.00 43.09 87 SER A C 1
ATOM 691 O O . SER A 1 87 ? -9.205 -11.603 16.697 1.00 43.09 87 SER A O 1
ATOM 693 N N . THR A 1 88 ? -8.245 -13.298 15.586 1.00 37.81 88 THR A N 1
ATOM 694 C CA . THR A 1 88 ? -8.923 -14.395 16.305 1.00 37.81 88 THR A CA 1
ATOM 695 C C . THR A 1 88 ? -8.432 -14.601 17.742 1.00 37.81 88 THR A C 1
ATOM 697 O O . THR A 1 88 ? -8.815 -15.568 18.399 1.00 37.81 88 THR A O 1
ATOM 700 N N . SER A 1 89 ? -7.600 -13.709 18.278 1.00 43.44 89 SER A N 1
ATOM 701 C CA . SER A 1 89 ? -7.262 -13.720 19.699 1.00 43.44 89 SER A CA 1
ATOM 702 C C . SER A 1 89 ? -8.479 -13.269 20.512 1.00 43.44 89 SER A C 1
ATOM 704 O O . SER A 1 89 ? -8.813 -12.082 20.503 1.00 43.44 89 SER A O 1
ATOM 706 N N . LEU A 1 90 ? -9.130 -14.216 21.197 1.00 40.34 90 LEU A N 1
ATOM 707 C CA . LEU A 1 90 ? -10.235 -13.968 22.128 1.00 40.34 90 LEU A CA 1
ATOM 708 C C . LEU A 1 90 ? -9.933 -12.756 23.032 1.00 40.34 90 LEU A C 1
ATOM 710 O O . LEU A 1 90 ? -8.811 -12.641 23.538 1.00 40.34 90 LEU A O 1
ATOM 714 N N . PRO A 1 91 ? -10.908 -11.859 23.263 1.00 44.75 91 PRO A N 1
ATOM 715 C CA . PRO A 1 91 ? -10.717 -10.736 24.167 1.00 44.75 91 PRO A CA 1
ATOM 716 C C . PRO A 1 91 ? -10.444 -11.272 25.577 1.00 44.75 91 PRO A C 1
ATOM 718 O O . PRO A 1 91 ? -11.301 -11.894 26.201 1.00 44.75 91 PRO A O 1
ATOM 721 N N . SER A 1 92 ? -9.228 -11.059 26.082 1.00 44.72 92 SER A N 1
ATOM 722 C CA . SER A 1 92 ? -8.921 -11.315 27.489 1.00 44.72 92 SER A CA 1
ATOM 723 C C . SER A 1 92 ? -9.660 -10.275 28.342 1.00 44.72 92 SER A C 1
ATOM 725 O O . SER A 1 92 ? -9.495 -9.081 28.078 1.00 44.72 92 SER A O 1
ATOM 727 N N . PRO A 1 93 ? -10.418 -10.677 29.380 1.00 50.66 93 PRO A N 1
ATOM 728 C CA . PRO A 1 93 ? -11.237 -9.767 30.191 1.00 50.66 93 PRO A CA 1
ATOM 729 C C . PRO A 1 93 ? -10.429 -8.720 30.982 1.00 50.66 93 PRO A C 1
ATOM 731 O O . PRO A 1 93 ? -11.010 -7.828 31.592 1.00 50.66 93 PRO A O 1
ATOM 734 N N . HIS A 1 94 ? -9.092 -8.789 30.952 1.00 49.41 94 HIS A N 1
ATOM 735 C CA . HIS A 1 94 ? -8.195 -7.886 31.676 1.00 49.41 94 HIS A CA 1
ATOM 736 C C . HIS A 1 94 ? -7.310 -6.997 30.786 1.00 49.41 94 HIS A C 1
ATOM 738 O O . HIS A 1 94 ? -6.484 -6.250 31.311 1.00 49.41 94 HIS A O 1
ATOM 744 N N . ARG A 1 95 ? -7.462 -7.018 29.453 1.00 43.75 95 ARG A N 1
ATOM 745 C CA . ARG A 1 95 ? -6.777 -6.056 28.568 1.00 43.75 95 ARG A CA 1
ATOM 746 C C . ARG A 1 95 ? -7.755 -4.990 28.094 1.00 43.75 95 ARG A C 1
ATOM 748 O O . ARG A 1 95 ? -8.771 -5.310 27.485 1.00 43.75 95 ARG A O 1
ATOM 755 N N . LYS A 1 96 ? -7.416 -3.715 28.324 1.00 35.88 96 LYS A N 1
ATOM 756 C CA . LYS A 1 96 ? -8.071 -2.585 27.644 1.00 35.88 96 LYS A CA 1
ATOM 757 C C . LYS A 1 96 ? -8.066 -2.848 26.128 1.00 35.88 96 LYS A C 1
ATOM 759 O O . LYS A 1 96 ? -7.068 -3.395 25.649 1.00 35.88 96 LYS A O 1
ATOM 764 N N . PRO A 1 97 ? -9.121 -2.481 25.377 1.00 40.81 97 PRO A N 1
ATOM 765 C CA . PRO A 1 97 ? -9.124 -2.622 23.926 1.00 40.81 97 PRO A CA 1
ATOM 766 C C . PRO A 1 97 ? -7.982 -1.767 23.379 1.00 40.81 97 PRO A C 1
ATOM 768 O O . PRO A 1 97 ? -8.061 -0.543 23.361 1.00 40.81 97 PRO A O 1
ATOM 771 N N . TYR A 1 98 ? -6.870 -2.405 23.028 1.00 44.22 98 TYR A N 1
ATOM 772 C CA . TYR A 1 98 ? -5.768 -1.715 22.384 1.0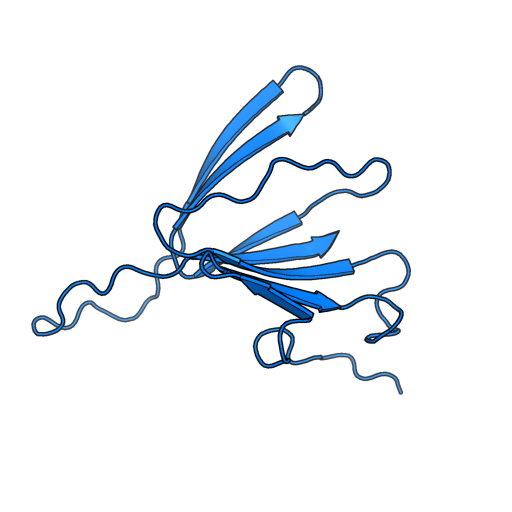0 44.22 98 TYR A CA 1
ATOM 773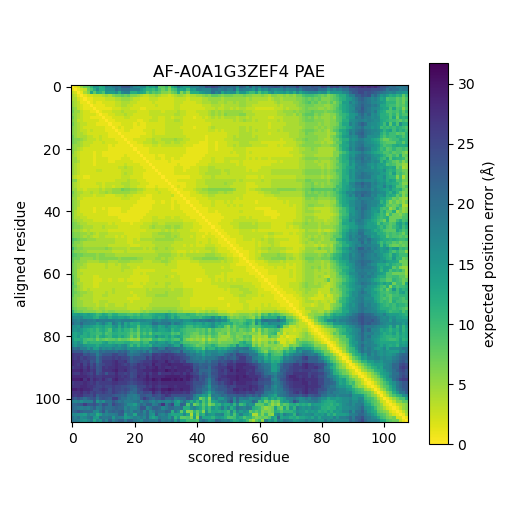 C C . TYR A 1 98 ? -6.218 -1.452 20.951 1.00 44.22 98 TYR A C 1
ATOM 775 O O . TYR A 1 98 ? -6.478 -2.394 20.197 1.00 44.22 98 TYR A O 1
ATOM 783 N N . LEU A 1 99 ? -6.399 -0.173 20.632 1.00 48.22 99 LEU A N 1
ATOM 784 C CA . LEU A 1 99 ? -6.836 0.294 19.330 1.00 48.22 99 LEU A CA 1
ATOM 785 C C . LEU A 1 99 ? -5.854 -0.219 18.271 1.00 48.22 99 LEU A C 1
ATOM 787 O O . LEU A 1 99 ? -4.640 -0.028 18.359 1.00 48.22 99 LEU A O 1
ATOM 791 N N . GLN A 1 100 ? -6.379 -1.010 17.337 1.00 47.44 100 GLN A N 1
ATOM 792 C CA . GLN A 1 100 ? -5.569 -1.757 16.385 1.00 47.44 100 GLN A CA 1
ATOM 793 C C . GLN A 1 100 ? -5.052 -0.827 15.291 1.00 47.44 100 GLN A C 1
ATOM 795 O O . GLN A 1 100 ? -5.837 -0.288 14.514 1.00 47.44 100 GLN A O 1
ATOM 800 N N . ARG A 1 101 ? -3.723 -0.717 15.184 1.00 50.34 101 ARG A N 1
ATOM 801 C CA . ARG A 1 101 ? -3.049 -0.212 13.980 1.00 50.34 101 ARG A CA 1
ATOM 802 C C . ARG A 1 101 ? -3.565 -0.960 12.757 1.00 50.34 101 ARG A C 1
ATOM 804 O O . ARG A 1 101 ? -3.636 -2.193 12.769 1.00 50.34 101 ARG A O 1
ATOM 811 N N . SER A 1 102 ? -3.880 -0.219 11.704 1.00 49.78 102 SER A N 1
ATOM 812 C CA . SER A 1 102 ? -4.354 -0.811 10.461 1.00 49.78 102 SER A CA 1
ATOM 813 C C . SER A 1 102 ? -3.175 -1.062 9.538 1.00 49.78 102 SER A C 1
ATOM 815 O O . SER A 1 102 ? -2.418 -0.154 9.194 1.00 49.78 102 SER A O 1
ATOM 817 N N . SER A 1 103 ? -3.010 -2.323 9.156 1.00 51.50 103 SER A N 1
ATOM 818 C CA . SER A 1 103 ? -1.956 -2.766 8.258 1.00 51.50 103 SER A CA 1
ATOM 819 C C . SER A 1 103 ? -2.565 -3.301 6.973 1.00 51.50 103 SER A C 1
ATOM 821 O O . SER A 1 103 ? -3.503 -4.098 7.009 1.00 51.50 103 SER A O 1
ATOM 823 N N . PHE A 1 104 ? -2.025 -2.868 5.841 1.00 51.00 104 PHE A N 1
ATOM 824 C CA . PHE A 1 104 ? -2.441 -3.290 4.514 1.00 51.00 104 PHE A CA 1
ATOM 825 C C . PHE A 1 104 ? -1.262 -3.825 3.722 1.00 51.00 104 PHE A C 1
ATOM 827 O O . PHE A 1 104 ? -0.179 -3.247 3.742 1.00 51.00 104 PHE A O 1
ATOM 834 N N . SER A 1 105 ? -1.502 -4.862 2.937 1.00 54.53 105 SER A N 1
ATOM 835 C CA . SER A 1 105 ? -0.678 -5.192 1.789 1.00 54.53 105 SER A CA 1
ATOM 836 C C . SER A 1 105 ? -1.416 -4.821 0.516 1.00 54.53 105 SER A C 1
ATOM 838 O O . SER A 1 105 ? -2.571 -5.195 0.350 1.00 54.53 105 SER A O 1
ATOM 840 N N . HIS A 1 106 ? -0.761 -4.072 -0.363 1.00 59.12 106 HIS A N 1
ATOM 841 C CA . HIS A 1 106 ? -1.277 -3.786 -1.698 1.00 59.12 106 HIS A CA 1
ATOM 842 C C . HIS A 1 106 ? -0.332 -4.399 -2.731 1.00 59.12 106 HIS A C 1
ATOM 844 O O . HIS A 1 106 ? 0.889 -4.261 -2.610 1.00 59.12 106 HIS A O 1
ATOM 850 N N . LEU A 1 107 ? -0.901 -5.111 -3.698 1.00 55.41 107 LEU A N 1
ATOM 851 C CA . LEU A 1 107 ? -0.215 -5.618 -4.880 1.00 55.41 107 LEU A CA 1
ATOM 852 C C . LEU A 1 107 ? -0.652 -4.763 -6.069 1.00 55.41 107 LEU A C 1
ATOM 854 O O . LEU A 1 107 ? -1.847 -4.540 -6.253 1.00 55.41 107 LEU A O 1
ATOM 858 N N . LEU A 1 108 ? 0.332 -4.307 -6.833 1.00 53.25 108 LEU A N 1
ATOM 859 C CA . LEU A 1 108 ? 0.193 -3.604 -8.103 1.00 53.25 108 LEU A CA 1
ATOM 860 C C . LEU A 1 108 ? 0.861 -4.418 -9.206 1.00 53.25 108 LEU A C 1
ATOM 862 O O . LEU A 1 108 ? 1.871 -5.094 -8.885 1.00 53.25 108 LEU A O 1
#

Sequence (108 aa):
MPSHAIPLGKMEPQNVTPYGSRTWATKANFPILKGMALYHLVIEEGCFREPHWHPNADELAYCIAGSALVTIFANLRVRARRCLFYSTSLPSPHRKPYLQRSSFSHLL

Mean predicted aligned error: 9.16 Å

Radius of gyration: 15.89 Å; Cα contacts (8 Å, |Δi|>4): 171; chains: 1; bounding box: 36×30×48 Å

Foldseek 3Di:
DQDPDDPQVPDDFPDDDPFWTKTKDACVRRVVRDVKMKIKIWGHPPDDDDDDDDPRDDKDKDKPAAKDWDWDDDVVDIDIDIDHDDDPPPDDPPDDPDHMTIIMMMMD